Protein AF-A0A1G0DY07-F1 (afdb_monomer_lite)

Sequence (81 aa):
MMNSFNDGIDKMLISKVACGDIPATVELGEIFYQQQRYGFATSLFMLASKHGDQKATERLADIDRIIHSYNKEQKANGESK

Radius of gyration: 15.54 Å; chains: 1; bounding box: 30×35×45 Å

Structure (mmCIF, N/CA/C/O backbone):
data_AF-A0A1G0DY07-F1
#
_entry.id   AF-A0A1G0DY07-F1
#
loop_
_atom_site.group_PDB
_atom_site.id
_atom_site.type_symbol
_atom_site.label_atom_id
_atom_site.label_alt_id
_atom_site.label_comp_id
_atom_site.label_asym_id
_atom_site.label_entity_id
_atom_site.label_seq_id
_atom_site.pdbx_PDB_ins_code
_atom_site.Cartn_x
_atom_site.Cartn_y
_atom_site.Cartn_z
_atom_site.occupancy
_atom_site.B_iso_or_equiv
_atom_site.auth_seq_id
_atom_site.auth_comp_id
_atom_site.auth_asym_id
_atom_site.auth_atom_id
_atom_site.pdbx_PDB_model_num
ATOM 1 N N . MET A 1 1 ? 1.946 -26.809 12.241 1.00 39.75 1 MET A N 1
ATOM 2 C CA . MET A 1 1 ? 0.903 -25.918 11.692 1.00 39.75 1 MET A CA 1
ATOM 3 C C . MET A 1 1 ? 1.595 -24.683 11.144 1.00 39.75 1 MET A C 1
ATOM 5 O O . MET A 1 1 ? 2.127 -23.910 11.929 1.00 39.75 1 MET A O 1
ATOM 9 N N . MET A 1 2 ? 1.694 -24.548 9.821 1.00 42.22 2 MET A N 1
ATOM 10 C CA . MET A 1 2 ? 2.192 -23.320 9.199 1.00 42.22 2 MET A CA 1
ATOM 11 C C . MET A 1 2 ? 1.052 -22.305 9.219 1.00 42.22 2 MET A C 1
ATOM 13 O O . MET A 1 2 ? 0.185 -22.327 8.357 1.00 42.22 2 MET A O 1
ATOM 17 N N . ASN A 1 3 ? 1.028 -21.445 10.237 1.00 47.06 3 ASN A N 1
ATOM 18 C CA . ASN A 1 3 ? 0.251 -20.209 10.185 1.00 47.06 3 ASN A CA 1
A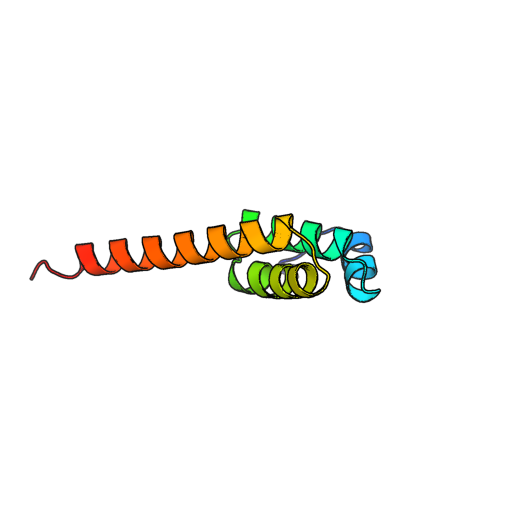TOM 19 C C . ASN A 1 3 ? 0.949 -19.272 9.195 1.00 47.06 3 ASN A C 1
ATOM 21 O O . ASN A 1 3 ? 1.694 -18.373 9.586 1.00 47.06 3 ASN A O 1
ATOM 25 N N . SER A 1 4 ? 0.783 -19.525 7.901 1.00 50.69 4 SER A N 1
ATOM 26 C CA . SER A 1 4 ? 1.292 -18.631 6.874 1.00 50.69 4 SER A CA 1
ATOM 27 C C . SER A 1 4 ? 0.333 -17.456 6.774 1.00 50.69 4 SER A C 1
ATOM 29 O O . SER A 1 4 ? -0.615 -17.461 6.000 1.00 50.69 4 SER A O 1
ATOM 31 N N . PHE A 1 5 ? 0.612 -16.400 7.534 1.00 54.12 5 PHE A N 1
ATOM 32 C CA . PHE A 1 5 ? -0.060 -15.095 7.442 1.00 54.12 5 PHE A CA 1
ATOM 33 C C . PHE A 1 5 ? -0.050 -14.478 6.023 1.00 54.12 5 PHE A C 1
ATOM 35 O O . PHE A 1 5 ? -0.648 -13.427 5.808 1.00 54.12 5 PHE A O 1
ATOM 42 N N . ASN A 1 6 ? 0.633 -15.126 5.074 1.00 61.19 6 ASN A N 1
ATOM 43 C CA . ASN A 1 6 ? 0.768 -14.751 3.675 1.00 61.19 6 ASN A CA 1
ATOM 44 C C . ASN A 1 6 ? 0.216 -15.815 2.703 1.00 61.19 6 ASN A C 1
ATOM 46 O O . ASN A 1 6 ? 0.479 -15.703 1.513 1.00 61.19 6 ASN A O 1
ATOM 50 N N . ASP A 1 7 ? -0.528 -16.835 3.155 1.00 63.25 7 ASP A N 1
ATOM 51 C CA . ASP A 1 7 ? -1.027 -17.912 2.270 1.00 63.25 7 ASP A CA 1
ATOM 52 C C . ASP A 1 7 ? -1.957 -17.405 1.150 1.00 63.25 7 ASP A C 1
ATOM 54 O O . ASP A 1 7 ? -2.107 -18.068 0.128 1.00 63.25 7 ASP A O 1
ATOM 58 N N . GLY A 1 8 ? -2.546 -16.214 1.311 1.00 71.25 8 GLY A N 1
ATOM 59 C CA . GLY A 1 8 ? -3.348 -15.545 0.280 1.00 71.25 8 GLY A CA 1
ATOM 60 C C . GLY A 1 8 ? -2.580 -14.562 -0.613 1.00 71.25 8 GLY A C 1
ATOM 61 O O . GLY A 1 8 ? -3.195 -13.933 -1.468 1.00 71.25 8 GLY A O 1
ATOM 62 N N . ILE A 1 9 ? -1.273 -14.380 -0.404 1.00 83.50 9 ILE A N 1
ATOM 63 C CA . ILE A 1 9 ? -0.447 -13.460 -1.195 1.00 83.50 9 ILE A CA 1
ATOM 64 C C . ILE A 1 9 ? 0.324 -14.268 -2.235 1.00 83.50 9 ILE A C 1
ATOM 66 O O . ILE A 1 9 ? 1.041 -15.214 -1.902 1.00 83.50 9 ILE A O 1
ATOM 70 N N . ASP A 1 10 ? 0.220 -13.861 -3.498 1.00 87.12 10 ASP A N 1
ATOM 71 C CA . ASP A 1 10 ? 0.957 -14.498 -4.582 1.00 87.12 10 ASP A CA 1
ATOM 72 C C . ASP A 1 10 ? 2.478 -14.386 -4.347 1.00 87.12 10 ASP A C 1
ATOM 74 O O . ASP A 1 10 ? 3.032 -13.303 -4.136 1.00 87.12 10 ASP A O 1
ATOM 78 N N . LYS A 1 11 ? 3.185 -15.519 -4.406 1.00 87.88 11 LYS A N 1
ATOM 79 C CA . LYS A 1 11 ? 4.651 -15.562 -4.285 1.00 87.88 11 LYS A CA 1
ATOM 80 C C . LYS A 1 11 ? 5.333 -14.729 -5.371 1.00 87.88 11 LYS A C 1
ATOM 82 O O . LYS A 1 11 ? 6.378 -14.132 -5.113 1.00 87.88 11 LYS A O 1
ATOM 87 N N . MET A 1 12 ? 4.744 -14.667 -6.565 1.00 89.81 12 MET A N 1
ATOM 88 C CA . MET A 1 12 ? 5.223 -13.827 -7.656 1.00 89.81 12 MET A CA 1
ATOM 89 C C . MET A 1 12 ? 5.140 -12.345 -7.286 1.00 89.81 12 MET A C 1
ATOM 91 O O . MET A 1 12 ? 6.075 -11.601 -7.573 1.00 89.81 12 MET A O 1
ATOM 95 N N . LEU A 1 13 ? 4.070 -11.923 -6.603 1.00 91.44 13 LEU A N 1
ATOM 96 C CA . LEU A 1 13 ? 3.927 -10.549 -6.124 1.00 91.44 13 LEU A CA 1
ATOM 97 C C . LEU A 1 13 ? 5.037 -10.205 -5.125 1.00 91.44 13 LEU A C 1
ATOM 99 O O . LEU A 1 13 ? 5.719 -9.198 -5.290 1.00 91.44 13 LEU A O 1
ATOM 103 N N . ILE A 1 14 ? 5.293 -11.087 -4.153 1.00 90.00 14 ILE A N 1
ATOM 104 C CA . ILE A 1 14 ? 6.384 -10.913 -3.178 1.00 90.00 14 ILE A CA 1
ATOM 105 C C . ILE A 1 14 ? 7.738 -10.799 -3.889 1.00 90.00 14 ILE A C 1
ATOM 107 O O . ILE A 1 14 ? 8.546 -9.937 -3.548 1.00 90.00 14 ILE A O 1
ATOM 111 N N . SER A 1 15 ? 7.979 -11.632 -4.906 1.00 92.75 15 SER A N 1
ATOM 112 C CA . SER A 1 15 ? 9.212 -11.574 -5.692 1.00 92.75 15 SER A CA 1
ATOM 113 C C . SER A 1 15 ? 9.367 -10.244 -6.431 1.00 92.75 15 SER A C 1
ATOM 115 O O . SER A 1 15 ? 10.462 -9.693 -6.448 1.00 92.75 15 SER A O 1
ATOM 117 N N . LYS A 1 16 ? 8.295 -9.704 -7.022 1.00 94.06 16 LYS A N 1
ATOM 118 C CA . LYS A 1 16 ? 8.328 -8.402 -7.707 1.00 94.06 16 LYS A CA 1
ATOM 119 C C . LYS A 1 16 ? 8.635 -7.261 -6.740 1.00 94.06 16 LYS A C 1
ATOM 121 O O . LYS A 1 16 ? 9.496 -6.435 -7.033 1.00 94.06 16 LYS A O 1
ATOM 126 N N . VAL A 1 17 ? 8.006 -7.265 -5.563 1.00 92.75 17 VAL A N 1
ATOM 127 C CA . VAL A 1 17 ? 8.309 -6.299 -4.493 1.00 92.75 17 VAL A CA 1
ATOM 128 C C . VAL A 1 17 ? 9.776 -6.390 -4.079 1.00 92.75 17 VAL A C 1
ATOM 130 O O . VAL A 1 17 ? 10.447 -5.368 -3.969 1.00 92.75 17 VAL A O 1
ATOM 133 N N . ALA A 1 18 ? 10.308 -7.605 -3.920 1.00 89.94 18 ALA A N 1
ATOM 134 C CA . ALA A 1 18 ? 11.722 -7.815 -3.607 1.00 89.94 18 ALA A CA 1
ATOM 135 C C . ALA A 1 18 ? 12.666 -7.320 -4.720 1.00 89.94 18 ALA A C 1
ATOM 137 O O . ALA A 1 18 ? 13.780 -6.888 -4.432 1.00 89.94 18 ALA A O 1
ATOM 138 N N . CYS A 1 19 ? 12.219 -7.337 -5.979 1.00 92.19 19 CYS A N 1
ATOM 139 C CA . CYS A 1 19 ? 12.933 -6.748 -7.112 1.00 92.19 19 CYS A CA 1
ATOM 140 C C . CYS A 1 19 ? 12.796 -5.215 -7.211 1.00 92.19 19 CYS A C 1
ATOM 142 O O . CYS A 1 19 ? 13.423 -4.622 -8.086 1.00 92.19 19 CYS A O 1
ATOM 144 N N . GLY A 1 20 ? 12.014 -4.569 -6.340 1.00 90.00 20 GLY A N 1
ATOM 145 C CA . GLY A 1 20 ? 11.799 -3.118 -6.350 1.00 90.00 20 GLY A CA 1
ATOM 146 C C . GLY A 1 20 ? 10.692 -2.641 -7.297 1.00 90.00 20 GLY A C 1
ATOM 147 O O . GLY A 1 20 ? 10.661 -1.467 -7.658 1.00 90.00 20 GLY A O 1
ATOM 148 N N . ASP A 1 21 ? 9.788 -3.529 -7.715 1.00 94.81 21 ASP A N 1
ATOM 149 C CA . ASP A 1 21 ? 8.618 -3.170 -8.522 1.00 94.81 21 ASP A CA 1
ATOM 150 C C . ASP A 1 21 ? 7.627 -2.344 -7.675 1.00 94.81 21 ASP A C 1
ATOM 152 O O . ASP A 1 21 ? 7.048 -2.820 -6.690 1.00 94.81 21 ASP A O 1
ATOM 156 N N . ILE A 1 22 ? 7.463 -1.071 -8.042 1.00 93.88 22 ILE A N 1
ATOM 157 C CA . ILE A 1 22 ? 6.615 -0.117 -7.319 1.00 93.88 22 ILE A CA 1
ATOM 158 C C . ILE A 1 22 ? 5.124 -0.462 -7.447 1.00 93.88 22 ILE A C 1
ATOM 160 O O . ILE A 1 22 ? 4.476 -0.562 -6.403 1.00 93.88 22 ILE A O 1
ATOM 164 N N . PRO A 1 23 ? 4.569 -0.728 -8.648 1.00 93.19 23 PRO A N 1
ATOM 165 C CA . PRO A 1 23 ? 3.213 -1.264 -8.784 1.00 93.19 23 PRO A CA 1
ATOM 166 C C . PRO A 1 23 ? 2.932 -2.476 -7.887 1.00 93.19 23 PRO A C 1
ATOM 168 O O . PRO A 1 23 ? 1.924 -2.496 -7.178 1.00 93.19 23 PRO A O 1
ATOM 171 N N . ALA A 1 24 ? 3.847 -3.450 -7.846 1.00 94.94 24 ALA A N 1
ATOM 172 C CA . ALA A 1 24 ? 3.709 -4.622 -6.979 1.00 94.94 24 ALA A CA 1
ATOM 173 C C . ALA A 1 24 ? 3.739 -4.254 -5.485 1.00 94.94 24 ALA A C 1
ATOM 175 O O . ALA A 1 24 ? 3.027 -4.845 -4.673 1.00 94.94 24 ALA A O 1
ATOM 176 N N . THR A 1 25 ? 4.551 -3.261 -5.113 1.00 94.94 25 THR A N 1
ATOM 177 C CA . THR A 1 25 ? 4.648 -2.762 -3.732 1.00 94.94 25 THR A CA 1
ATOM 178 C C . THR A 1 25 ? 3.326 -2.150 -3.281 1.00 94.94 25 THR A C 1
ATOM 180 O O . THR A 1 25 ? 2.870 -2.419 -2.168 1.00 94.94 25 THR A O 1
ATOM 183 N N . VAL A 1 26 ? 2.679 -1.373 -4.154 1.00 95.12 26 VAL A N 1
ATOM 184 C CA . VAL A 1 26 ? 1.352 -0.793 -3.898 1.00 95.12 26 VAL A CA 1
ATOM 185 C C . VAL A 1 26 ? 0.298 -1.886 -3.764 1.00 95.12 26 VAL A C 1
ATOM 187 O O . VAL A 1 26 ? -0.493 -1.858 -2.826 1.00 95.12 26 VAL A O 1
ATOM 190 N N . GLU A 1 27 ? 0.297 -2.870 -4.662 1.00 94.81 27 GLU A N 1
ATOM 191 C CA . GLU A 1 27 ? -0.647 -3.990 -4.621 1.00 94.81 27 GLU A CA 1
ATOM 192 C C . GLU A 1 27 ? -0.510 -4.811 -3.330 1.00 94.81 27 GLU A C 1
ATOM 194 O O . GLU A 1 27 ? -1.505 -5.102 -2.666 1.00 94.81 27 GLU A O 1
ATOM 199 N N . LEU A 1 28 ? 0.720 -5.104 -2.899 1.00 93.94 28 LEU A N 1
ATOM 200 C CA . LEU A 1 28 ? 0.959 -5.778 -1.623 1.00 93.94 28 LEU A CA 1
ATOM 201 C C . LEU A 1 28 ? 0.506 -4.924 -0.425 1.00 93.94 28 LEU A C 1
ATOM 203 O O . LEU A 1 28 ? -0.051 -5.450 0.542 1.00 93.94 28 LEU A O 1
ATOM 207 N N . GLY A 1 29 ? 0.709 -3.606 -0.500 1.00 94.50 29 GLY A N 1
ATOM 208 C CA . GLY A 1 29 ? 0.210 -2.649 0.487 1.00 94.50 29 GLY A CA 1
ATOM 209 C C . GLY A 1 29 ? -1.313 -2.681 0.612 1.00 94.50 29 GLY A C 1
ATOM 210 O O . GLY A 1 29 ? -1.832 -2.723 1.727 1.00 94.50 29 GLY A O 1
ATOM 211 N N . GLU A 1 30 ? -2.030 -2.741 -0.513 1.00 93.69 30 GLU A N 1
ATOM 212 C CA . GLU A 1 30 ? -3.495 -2.857 -0.554 1.00 93.69 30 GLU A CA 1
ATOM 213 C C . GLU A 1 30 ? -3.983 -4.156 0.085 1.00 93.69 30 GLU A C 1
ATOM 215 O O . GLU A 1 30 ? -4.940 -4.137 0.858 1.00 93.69 30 GLU A O 1
ATOM 220 N N . ILE A 1 31 ? -3.303 -5.278 -0.165 1.00 92.88 31 ILE A N 1
ATOM 221 C CA . ILE A 1 31 ? -3.658 -6.554 0.466 1.00 92.88 31 ILE A CA 1
ATOM 222 C C . ILE A 1 31 ? -3.550 -6.442 1.992 1.00 92.88 31 ILE A C 1
ATOM 224 O O . ILE A 1 31 ? -4.475 -6.825 2.711 1.00 92.88 31 ILE A O 1
ATOM 228 N N . PHE A 1 32 ? -2.458 -5.873 2.515 1.00 91.81 32 PHE A N 1
ATOM 229 C CA . PHE A 1 32 ? -2.329 -5.674 3.961 1.00 91.81 32 PHE A CA 1
ATOM 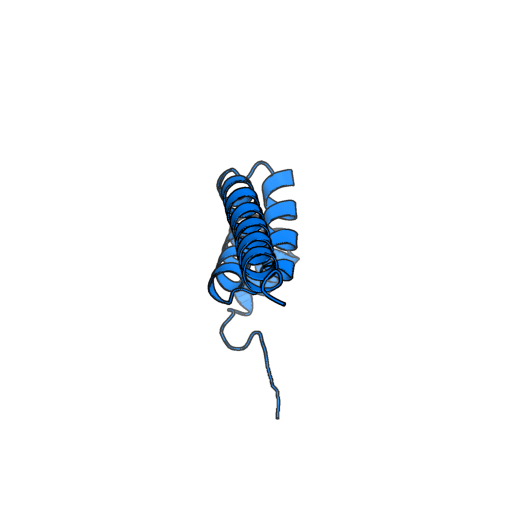230 C C . PHE A 1 32 ? -3.321 -4.652 4.513 1.00 91.81 32 PHE A C 1
ATOM 232 O O . PHE A 1 32 ? -3.807 -4.830 5.630 1.00 91.81 32 PHE A O 1
ATOM 239 N N . TYR A 1 33 ? -3.656 -3.620 3.744 1.00 91.94 33 TYR A N 1
ATOM 240 C CA . TYR A 1 33 ? -4.681 -2.650 4.110 1.00 91.94 33 TYR A CA 1
ATOM 241 C C . TYR A 1 33 ? -6.058 -3.314 4.256 1.00 91.94 33 TYR A C 1
ATOM 243 O O . TYR A 1 33 ? -6.719 -3.134 5.277 1.00 91.94 33 TYR A O 1
ATOM 251 N N . GLN A 1 34 ? -6.454 -4.158 3.300 1.00 90.19 34 GLN A N 1
ATOM 252 C CA . GLN A 1 34 ? -7.700 -4.932 3.359 1.00 90.19 34 GLN A CA 1
ATOM 253 C C . GLN A 1 34 ? -7.721 -5.922 4.529 1.00 90.19 34 GLN A C 1
ATOM 255 O O . GLN A 1 34 ? -8.764 -6.148 5.138 1.00 90.19 34 GLN A O 1
ATOM 260 N N . GLN A 1 35 ? -6.558 -6.468 4.893 1.00 89.12 35 GLN A N 1
ATOM 261 C CA . GLN A 1 35 ? -6.384 -7.297 6.090 1.00 89.12 35 GLN A CA 1
ATOM 262 C C . GLN A 1 35 ? -6.335 -6.483 7.396 1.00 89.12 35 GLN A C 1
ATOM 264 O O . GLN A 1 35 ? -6.089 -7.059 8.455 1.00 89.12 35 GLN A O 1
ATOM 269 N N . GLN A 1 36 ? -6.515 -5.156 7.340 1.00 88.69 36 GLN A N 1
ATOM 270 C CA . GLN A 1 36 ? -6.388 -4.224 8.470 1.00 88.69 36 GLN A CA 1
ATOM 271 C C . GLN A 1 36 ? -5.013 -4.266 9.156 1.00 88.69 36 GLN A C 1
ATOM 273 O O . GLN A 1 36 ? -4.828 -3.830 10.293 1.00 88.69 36 GLN A O 1
ATOM 278 N N . ARG A 1 37 ? -3.996 -4.767 8.452 1.00 89.75 37 ARG A N 1
ATOM 279 C CA . ARG A 1 37 ? -2.603 -4.827 8.901 1.00 89.75 37 ARG A CA 1
ATOM 280 C C . ARG A 1 37 ? -1.894 -3.529 8.544 1.00 89.75 37 ARG A C 1
ATOM 282 O O . ARG A 1 37 ? -0.900 -3.517 7.814 1.00 89.75 37 ARG A O 1
ATOM 289 N N . TYR A 1 38 ? -2.404 -2.431 9.092 1.00 91.19 38 TYR A N 1
ATOM 290 C CA . TYR A 1 38 ? -1.988 -1.078 8.731 1.00 91.19 38 TYR A CA 1
ATOM 291 C C . TYR A 1 38 ? -0.492 -0.826 8.932 1.00 91.19 38 TYR A C 1
ATOM 293 O O . TYR A 1 38 ? 0.112 -0.156 8.109 1.00 91.19 38 TYR A O 1
ATOM 301 N N . GLY A 1 39 ? 0.147 -1.432 9.939 1.00 90.50 39 GLY A N 1
ATOM 302 C CA . GLY A 1 39 ? 1.597 -1.297 10.134 1.00 90.50 39 GLY A CA 1
ATOM 303 C C . GLY A 1 39 ? 2.422 -1.755 8.922 1.00 90.50 39 GLY A C 1
ATOM 304 O O . GLY A 1 39 ? 3.333 -1.049 8.499 1.00 90.50 39 GLY A O 1
ATOM 305 N N . PHE A 1 40 ? 2.066 -2.896 8.320 1.00 90.88 40 PHE A N 1
ATOM 306 C CA . PHE A 1 40 ? 2.745 -3.403 7.121 1.00 90.88 40 PHE A CA 1
ATOM 307 C C . PHE A 1 40 ? 2.3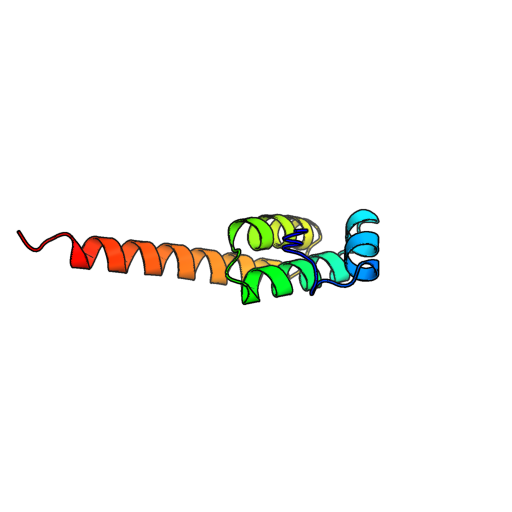58 -2.607 5.872 1.00 90.88 40 PHE A C 1
ATOM 309 O O . PHE A 1 40 ? 3.226 -2.277 5.064 1.00 90.88 40 PHE A O 1
ATOM 316 N N . ALA A 1 41 ? 1.073 -2.263 5.739 1.00 93.94 41 ALA A N 1
ATOM 317 C CA . ALA A 1 41 ? 0.577 -1.454 4.630 1.00 93.94 41 ALA A CA 1
ATOM 318 C C . ALA A 1 41 ? 1.283 -0.089 4.570 1.00 93.94 41 ALA A C 1
ATOM 320 O O . ALA A 1 41 ? 1.782 0.300 3.516 1.00 93.94 41 ALA A O 1
ATOM 321 N N . THR A 1 42 ? 1.431 0.591 5.712 1.00 94.94 42 THR A N 1
ATOM 322 C CA . THR A 1 42 ? 2.133 1.876 5.821 1.00 94.94 42 THR A CA 1
ATOM 323 C C . THR A 1 42 ? 3.573 1.779 5.337 1.00 94.94 42 THR A C 1
ATOM 325 O O . THR A 1 42 ? 4.004 2.626 4.562 1.00 94.94 42 THR A O 1
ATOM 328 N N . SER A 1 43 ? 4.330 0.749 5.733 1.00 95.00 43 SER A N 1
ATOM 329 C CA . SER A 1 43 ? 5.720 0.601 5.277 1.00 95.00 43 SER A CA 1
ATOM 330 C C . SER A 1 43 ? 5.831 0.471 3.755 1.00 95.00 43 SER A C 1
ATOM 332 O O . SER A 1 43 ? 6.715 1.080 3.152 1.00 95.00 43 SER A O 1
ATOM 334 N N . LEU A 1 44 ? 4.921 -0.278 3.127 1.00 95.00 44 LEU A N 1
ATOM 335 C CA . LEU A 1 44 ? 4.907 -0.467 1.673 1.00 95.00 44 LEU A CA 1
ATOM 336 C C . LEU A 1 44 ? 4.451 0.793 0.938 1.00 95.00 44 LEU A C 1
ATOM 338 O O . LEU A 1 44 ? 5.101 1.218 -0.016 1.00 95.00 44 LEU A O 1
ATOM 342 N N . PHE A 1 45 ? 3.385 1.442 1.406 1.00 96.06 45 PHE A N 1
ATOM 343 C CA . PHE A 1 45 ? 2.922 2.688 0.805 1.00 96.06 45 PHE A CA 1
ATOM 344 C C . PHE A 1 45 ? 3.924 3.830 0.993 1.00 96.06 45 PHE A C 1
ATOM 346 O O . PHE A 1 45 ? 4.107 4.630 0.083 1.00 96.06 45 PHE A O 1
ATOM 353 N N . MET A 1 46 ? 4.654 3.887 2.111 1.00 95.75 46 MET A N 1
ATOM 354 C CA . MET A 1 46 ? 5.759 4.837 2.274 1.00 95.75 46 MET A CA 1
ATOM 355 C C . MET A 1 46 ? 6.861 4.611 1.244 1.00 95.75 46 MET A C 1
ATOM 357 O O . MET A 1 46 ? 7.414 5.581 0.728 1.00 95.75 46 M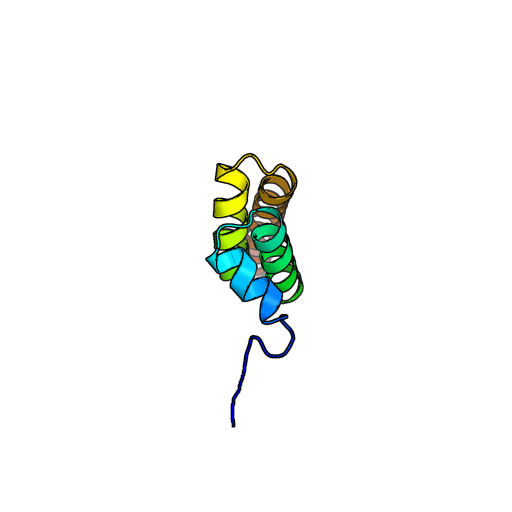ET A O 1
ATOM 361 N N . LEU A 1 47 ? 7.196 3.352 0.947 1.00 94.25 47 LEU A N 1
ATOM 362 C CA . LEU A 1 47 ? 8.161 3.045 -0.102 1.00 94.25 47 LEU A CA 1
ATOM 363 C C . LEU A 1 47 ? 7.637 3.536 -1.455 1.00 94.25 47 LEU A C 1
ATOM 365 O O . LEU A 1 47 ? 8.298 4.347 -2.090 1.00 94.25 47 LEU A O 1
ATOM 369 N N . ALA A 1 48 ? 6.428 3.143 -1.853 1.00 94.88 48 ALA A N 1
ATOM 370 C CA . ALA A 1 48 ? 5.853 3.554 -3.134 1.00 94.88 48 ALA A CA 1
ATOM 371 C C . ALA A 1 48 ? 5.673 5.083 -3.265 1.00 94.88 48 ALA A C 1
ATOM 373 O O . ALA A 1 48 ? 5.978 5.656 -4.310 1.00 94.88 48 ALA A O 1
ATOM 374 N N . SER A 1 49 ? 5.280 5.770 -2.189 1.00 95.12 49 SER A N 1
ATOM 375 C CA . SER A 1 49 ? 5.147 7.233 -2.147 1.00 95.12 49 SER A CA 1
ATOM 376 C C . SER A 1 49 ? 6.486 7.944 -2.385 1.00 95.12 49 SER A C 1
ATOM 378 O O . SER A 1 49 ? 6.542 8.919 -3.132 1.00 95.12 49 SER A O 1
ATOM 380 N N . LYS A 1 50 ? 7.602 7.414 -1.858 1.00 93.94 50 LYS A N 1
ATOM 381 C CA . LYS A 1 50 ? 8.949 7.947 -2.153 1.00 93.94 50 LYS A CA 1
ATOM 382 C C . LYS A 1 50 ? 9.321 7.854 -3.632 1.00 93.94 50 LYS A C 1
ATOM 384 O O . LYS A 1 50 ? 10.133 8.645 -4.099 1.00 93.94 50 LYS A O 1
ATOM 389 N N . HIS A 1 51 ? 8.730 6.908 -4.356 1.00 92.12 51 HIS A N 1
ATOM 390 C CA . HIS A 1 51 ? 8.883 6.769 -5.803 1.00 92.12 51 HIS A CA 1
ATOM 391 C C . HIS A 1 51 ? 7.873 7.611 -6.603 1.00 92.12 51 HIS A C 1
ATOM 393 O O . HIS A 1 51 ? 7.858 7.536 -7.829 1.00 92.12 51 HIS A O 1
ATOM 399 N N . GLY A 1 52 ? 7.063 8.438 -5.934 1.00 91.75 52 GLY A N 1
ATOM 400 C CA . GLY A 1 52 ? 6.087 9.326 -6.563 1.00 91.75 52 GLY A CA 1
ATOM 401 C C . GLY A 1 52 ? 4.723 8.687 -6.817 1.00 91.75 52 GLY A C 1
ATOM 402 O O . GLY A 1 52 ? 3.929 9.258 -7.562 1.00 91.75 52 GLY A O 1
ATOM 403 N N . ASP A 1 53 ? 4.426 7.526 -6.223 1.00 93.88 53 ASP A N 1
ATOM 404 C CA . ASP A 1 53 ? 3.114 6.900 -6.377 1.00 93.88 53 ASP A CA 1
ATOM 405 C C . ASP A 1 53 ? 2.037 7.675 -5.595 1.00 93.88 53 ASP A C 1
ATOM 407 O O . ASP A 1 53 ? 2.054 7.780 -4.359 1.00 93.88 53 ASP A O 1
ATOM 411 N N . GLN A 1 54 ? 1.087 8.248 -6.335 1.00 93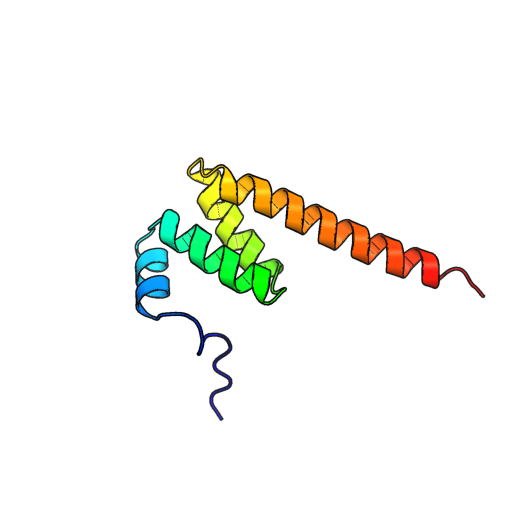.62 54 GLN A N 1
ATOM 412 C CA . GLN A 1 54 ? 0.015 9.056 -5.761 1.00 93.62 54 GLN A CA 1
ATOM 413 C C . GLN A 1 54 ? -0.954 8.207 -4.929 1.00 93.62 54 GLN A C 1
ATOM 415 O O . GLN A 1 54 ? -1.334 8.612 -3.829 1.00 93.62 54 GLN A O 1
ATOM 420 N N . LYS A 1 55 ? -1.303 7.007 -5.405 1.00 91.94 55 LYS A N 1
ATOM 421 C CA . LYS A 1 55 ? -2.247 6.111 -4.727 1.00 91.94 55 LYS A CA 1
ATOM 422 C C . LYS A 1 55 ? -1.717 5.683 -3.359 1.00 91.94 55 LYS A C 1
ATOM 424 O O . LYS A 1 55 ? -2.460 5.650 -2.382 1.00 91.94 55 LYS A O 1
ATOM 429 N N . ALA A 1 56 ? -0.419 5.417 -3.264 1.00 93.44 56 ALA A N 1
ATOM 430 C CA . ALA A 1 56 ? 0.245 5.117 -2.005 1.00 93.44 56 ALA A CA 1
ATOM 431 C C . ALA A 1 56 ? 0.140 6.279 -1.005 1.00 93.44 56 ALA A C 1
ATOM 433 O O . ALA A 1 56 ? -0.117 6.066 0.177 1.00 93.44 56 ALA A O 1
ATOM 434 N N . THR A 1 57 ? 0.286 7.515 -1.482 1.00 94.38 57 THR A N 1
ATOM 435 C CA . THR A 1 57 ? 0.173 8.717 -0.643 1.00 94.38 57 THR A CA 1
ATOM 436 C C . THR A 1 57 ? -1.254 8.906 -0.120 1.00 94.38 57 THR A C 1
ATOM 438 O O . THR A 1 57 ? -1.445 9.179 1.064 1.00 94.38 57 THR A O 1
ATOM 441 N N . GLU A 1 58 ? -2.259 8.685 -0.970 1.00 95.19 58 GLU A N 1
ATOM 442 C CA . GLU A 1 58 ? -3.676 8.699 -0.578 1.00 95.19 58 GLU A CA 1
ATOM 443 C C . GLU A 1 58 ? -3.969 7.633 0.489 1.00 95.19 58 GLU A C 1
ATOM 445 O O . GLU A 1 58 ? -4.584 7.925 1.515 1.00 95.19 58 GLU A O 1
ATOM 450 N N . ARG A 1 59 ? -3.440 6.416 0.315 1.00 94.19 59 ARG A N 1
ATOM 451 C CA . ARG A 1 59 ? -3.613 5.330 1.289 1.00 94.19 59 ARG A CA 1
ATOM 452 C C . ARG A 1 59 ? -2.948 5.586 2.630 1.00 94.19 59 ARG A C 1
ATOM 454 O O . ARG A 1 59 ? -3.495 5.187 3.655 1.00 94.19 59 ARG A O 1
ATOM 461 N N . LEU A 1 60 ? -1.799 6.256 2.654 1.00 95.00 60 LEU A N 1
ATOM 462 C CA . LEU A 1 60 ? -1.173 6.666 3.912 1.00 95.00 60 LEU A CA 1
ATOM 463 C C . LEU A 1 60 ? -2.073 7.627 4.693 1.00 95.00 60 LEU A C 1
ATOM 465 O O . LEU A 1 60 ? -2.231 7.455 5.899 1.00 95.00 60 LEU A O 1
ATOM 469 N N . ALA A 1 61 ? -2.700 8.588 4.009 1.00 94.62 61 ALA A N 1
ATOM 470 C CA . ALA A 1 61 ? -3.649 9.505 4.634 1.00 94.62 61 ALA A CA 1
ATOM 471 C C . ALA A 1 61 ? -4.913 8.782 5.140 1.00 94.62 61 ALA A C 1
ATOM 473 O O . ALA A 1 61 ? -5.396 9.085 6.232 1.00 94.62 61 ALA A O 1
ATOM 474 N N . ASP A 1 62 ? -5.421 7.800 4.387 1.00 93.81 62 ASP A N 1
ATOM 475 C CA . ASP A 1 62 ? -6.547 6.960 4.820 1.00 93.81 62 ASP A CA 1
ATOM 476 C C . ASP A 1 62 ? -6.207 6.184 6.102 1.00 93.81 62 ASP A C 1
ATOM 478 O O . ASP A 1 62 ? -6.971 6.211 7.070 1.00 93.81 62 ASP A O 1
ATOM 482 N N . ILE A 1 63 ? -5.041 5.529 6.137 1.00 92.38 63 ILE A N 1
ATOM 483 C CA . ILE A 1 63 ? -4.567 4.779 7.308 1.00 92.38 63 ILE A CA 1
ATOM 484 C C . ILE A 1 63 ? -4.423 5.698 8.521 1.00 92.38 63 ILE A C 1
ATOM 486 O O . ILE A 1 63 ? -4.885 5.353 9.610 1.00 92.38 63 ILE A O 1
ATOM 490 N N . ASP A 1 64 ? -3.810 6.867 8.341 1.00 91.38 64 ASP A N 1
ATOM 491 C CA . ASP A 1 64 ? -3.624 7.844 9.412 1.00 91.38 64 ASP A CA 1
ATOM 492 C C . ASP A 1 64 ? -4.975 8.278 10.000 1.00 91.38 64 ASP A C 1
ATOM 494 O O . ASP A 1 64 ? -5.188 8.230 11.215 1.00 91.38 64 ASP A O 1
ATOM 498 N N . ARG A 1 65 ? -5.953 8.570 9.134 1.00 90.31 65 ARG A N 1
ATOM 499 C CA . ARG A 1 65 ? -7.320 8.903 9.549 1.00 90.31 65 ARG A CA 1
ATOM 500 C C . ARG A 1 65 ? -7.979 7.777 10.343 1.00 90.31 65 ARG A C 1
ATOM 502 O O . ARG A 1 65 ? -8.615 8.069 11.355 1.00 90.31 65 ARG A O 1
ATOM 509 N N . ILE A 1 66 ? -7.834 6.525 9.905 1.00 88.62 66 ILE A N 1
ATOM 510 C CA . ILE A 1 66 ? -8.389 5.350 10.597 1.00 88.62 66 ILE A CA 1
ATOM 511 C C . ILE A 1 66 ? -7.765 5.203 11.987 1.00 88.62 66 ILE A C 1
ATOM 513 O O . ILE A 1 66 ? -8.477 5.015 12.972 1.00 88.62 66 ILE A O 1
ATOM 517 N N . ILE A 1 67 ? -6.440 5.328 12.094 1.00 82.94 67 ILE A N 1
ATOM 518 C CA . ILE A 1 67 ? -5.734 5.241 13.379 1.00 82.94 67 ILE A CA 1
ATOM 519 C C . ILE A 1 67 ? -6.192 6.372 14.309 1.00 82.94 67 ILE A C 1
ATOM 521 O O . ILE A 1 67 ? -6.486 6.144 15.487 1.00 82.94 67 ILE A O 1
ATOM 525 N N . HIS A 1 68 ? -6.310 7.593 13.786 1.00 82.38 68 HIS A N 1
ATOM 526 C CA . HIS A 1 68 ? -6.793 8.742 14.544 1.00 82.38 68 HIS A CA 1
ATOM 527 C C . HIS A 1 68 ? -8.256 8.602 14.988 1.00 82.38 68 HIS A C 1
ATOM 529 O O . HIS A 1 68 ? -8.570 8.968 16.125 1.00 82.38 68 HIS A O 1
ATOM 535 N N . SER A 1 69 ? -9.148 8.058 14.151 1.00 78.88 69 SER A N 1
ATOM 536 C CA . SER A 1 69 ? -10.551 7.833 14.526 1.00 78.88 69 SER A CA 1
ATOM 537 C C . SER A 1 69 ? -10.680 6.762 15.606 1.00 78.88 69 SER A C 1
ATOM 539 O O . SER A 1 69 ? -11.357 6.998 16.606 1.00 78.88 69 SER A O 1
ATOM 541 N N . TYR A 1 70 ? -9.952 5.650 15.475 1.00 70.75 70 TYR A N 1
ATOM 542 C CA . TYR A 1 70 ? -9.942 4.575 16.473 1.00 70.75 70 TYR A CA 1
ATOM 543 C C . TYR A 1 70 ? -9.480 5.087 17.847 1.00 70.75 70 TYR A C 1
ATOM 545 O O . TYR A 1 70 ? -10.072 4.787 18.883 1.00 70.75 70 TYR A O 1
ATOM 553 N N . ASN A 1 71 ? -8.456 5.945 17.863 1.00 63.75 71 ASN A N 1
ATOM 554 C CA . ASN A 1 71 ? -7.951 6.561 19.091 1.00 63.75 71 ASN A CA 1
ATOM 555 C C . ASN A 1 71 ? -8.939 7.553 19.729 1.00 63.75 71 ASN A C 1
ATOM 557 O O . ASN A 1 71 ? -8.926 7.735 20.949 1.00 63.75 71 ASN A O 1
ATOM 561 N N . LYS A 1 72 ? -9.793 8.202 18.930 1.00 62.44 72 LYS A N 1
ATOM 562 C CA . LYS A 1 72 ? -10.826 9.125 19.422 1.00 62.44 72 LYS A CA 1
ATOM 563 C C . LYS A 1 72 ? -11.991 8.373 20.072 1.00 62.44 72 LYS A C 1
ATOM 565 O O . LYS A 1 72 ? -12.468 8.797 21.122 1.00 62.44 72 LYS A O 1
ATOM 570 N N . GLU A 1 73 ? -12.404 7.250 19.493 1.00 58.75 73 GLU A N 1
ATOM 571 C CA . GLU A 1 73 ? -13.482 6.406 20.026 1.00 58.75 73 GLU A CA 1
ATOM 572 C C . GLU A 1 73 ? -13.098 5.751 21.360 1.00 58.75 73 GLU A C 1
ATOM 574 O O . GLU A 1 73 ? -13.897 5.731 22.295 1.00 58.75 73 GLU A O 1
ATOM 579 N N . GLN A 1 74 ? -11.844 5.313 21.505 1.00 55.16 74 GLN A N 1
ATOM 580 C CA . GLN A 1 74 ? -11.364 4.723 22.761 1.00 55.16 74 GLN A CA 1
ATOM 581 C C . GLN A 1 74 ? -11.238 5.746 23.903 1.00 55.16 74 GLN A C 1
ATOM 583 O O . GLN A 1 74 ? -11.424 5.391 25.064 1.00 55.16 74 GLN A O 1
ATOM 588 N N . LYS A 1 75 ? -10.967 7.024 23.596 1.00 51.88 75 LYS A N 1
ATOM 589 C CA . LYS A 1 75 ? -10.953 8.099 24.605 1.00 51.88 75 LYS A CA 1
ATOM 590 C C . LYS A 1 75 ? -12.359 8.518 25.035 1.00 51.88 75 LYS A C 1
ATOM 592 O O . LYS A 1 75 ? -12.585 8.706 26.224 1.00 51.88 75 LYS A O 1
ATOM 597 N N . ALA A 1 76 ? -13.312 8.596 24.105 1.00 52.78 76 ALA A N 1
ATOM 598 C CA . ALA A 1 76 ? -14.694 8.972 24.417 1.00 52.78 76 ALA A CA 1
ATOM 599 C C . ALA A 1 76 ? -15.437 7.926 25.274 1.00 52.78 76 ALA A C 1
ATOM 601 O O . ALA A 1 76 ? -16.366 8.277 25.992 1.00 52.78 76 ALA A O 1
ATOM 602 N N . ASN A 1 77 ? -15.016 6.657 25.235 1.00 49.41 77 ASN A N 1
ATOM 603 C CA . ASN A 1 77 ? -15.604 5.583 26.045 1.00 49.41 77 ASN A CA 1
ATOM 604 C C . ASN A 1 77 ? -14.881 5.355 27.395 1.00 49.41 77 ASN A C 1
ATOM 606 O O . ASN A 1 77 ? -15.272 4.487 28.171 1.00 49.41 77 ASN A O 1
ATOM 610 N N . GLY A 1 78 ? -13.808 6.106 27.673 1.00 51.00 78 GLY A N 1
ATOM 611 C CA . GLY A 1 78 ? -13.023 6.010 28.910 1.00 51.00 78 GLY A CA 1
ATOM 612 C C . GLY A 1 78 ? -13.383 7.044 29.984 1.00 51.00 78 GLY A C 1
ATOM 613 O O . GLY A 1 78 ? -12.970 6.887 31.129 1.00 51.00 78 GLY A O 1
ATOM 614 N N . GLU A 1 79 ? -14.166 8.075 29.650 1.00 49.75 79 GLU A N 1
ATOM 615 C CA . GLU A 1 79 ? -14.548 9.171 30.559 1.00 49.75 79 GLU A CA 1
ATOM 616 C C . GLU A 1 79 ? -15.983 9.012 31.1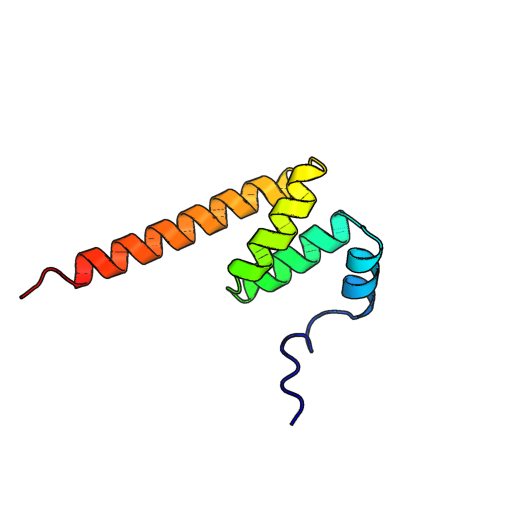00 1.00 49.75 79 GLU A C 1
ATOM 618 O O . GLU A 1 79 ? -16.780 9.946 31.138 1.00 49.75 79 GLU A O 1
ATOM 623 N N . SER A 1 80 ? -16.335 7.801 31.533 1.00 50.12 80 SER A N 1
ATOM 624 C CA . SER A 1 80 ? -17.474 7.571 32.431 1.00 50.12 80 SER A CA 1
ATOM 625 C C . SER A 1 80 ? -17.011 6.754 33.627 1.00 50.12 80 SER A C 1
ATOM 627 O O . SER A 1 80 ? -17.150 5.530 33.660 1.00 50.12 80 SER A O 1
ATOM 629 N N . LYS A 1 81 ? -16.432 7.441 34.610 1.00 42.25 81 LYS A N 1
ATOM 630 C CA . LYS A 1 81 ? -16.404 6.988 35.999 1.00 42.25 81 LYS A CA 1
ATOM 631 C C . LYS A 1 81 ? -16.313 8.166 36.950 1.00 42.25 81 LYS A C 1
ATOM 633 O O . LYS A 1 81 ? -15.502 9.071 36.668 1.00 42.25 81 LYS A O 1
#

Secondary structure (DSSP, 8-state):
----TTTTS-HHHHHHHHTT-HHHHHHHHHHHHHTT-HHHHHHHHHHHHHTT-HHHHHHHHHHHHHHHHHHHHHHHTT---

Foldseek 3Di:
DPPPPCPVPDPVLVVCVVVVNLVSLQVVLVVCVVVVVNVSSLVSLVSSVVVVDPVSVVVNVVSVVVVVVVVVVVVVVVPDD

pLDDT: mean 82.71, std 17.05, range [39.75, 96.06]